Protein AF-A0AAI8AS93-F1 (afdb_monomer)

Sequence (73 aa):
MSEKREKFVRLAEQRVNRAIKDISLIGNLSNRSAYSFTDDDIKKIFKALHKELDQAKARFSESENASVGDFKL

Secondary structure (DSSP, 8-state):
--HHHHHHHHHHHHHHHHHHHHHHHHHHTT-TTT----HHHHHHHHHHHHHHHHHHHHHHHGGGSSS------

Foldseek 3Di:
DDPVVVVVVVVVVVVVVVVVVVVVVVVVQPPPVVDDDDPVRVVVVVVVVVVVVVVVVVVVVVVVVPPDDDDDD

Mean predicted aligned error: 7.35 Å

Solvent-accessible surface area (backbone atoms only — not comparable to full-atom values): 4524 Å² total; per-residue (Å²): 132,54,70,70,54,53,55,47,50,57,52,47,54,56,48,52,55,49,52,52,51,52,52,51,56,58,56,60,64,69,43,66,90,85,42,89,84,52,75,65,56,53,50,53,53,53,52,52,54,50,53,52,52,52,54,58,52,45,62,71,53,53,75,74,67,82,79,82,84,83,85,79,136

Radius of gyration: 19.09 Å; Cα contacts (8 Å, |Δi|>4): 5; chains: 1; bounding box: 64×19×43 Å

pLDDT: mean 88.9, std 17.74, range [38.38, 98.5]

Structure (mmCIF, N/CA/C/O backbone):
data_AF-A0AAI8AS93-F1
#
_entry.id   AF-A0AAI8AS93-F1
#
loop_
_atom_site.group_PDB
_atom_site.id
_atom_site.type_symbol
_atom_site.label_atom_id
_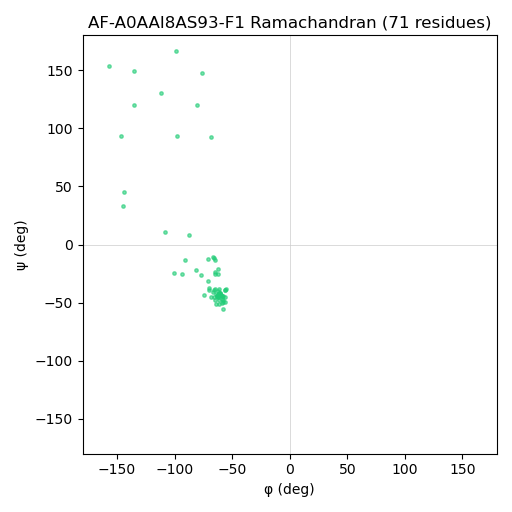atom_site.label_alt_id
_atom_site.label_comp_id
_atom_site.label_asym_id
_atom_site.label_entity_id
_atom_site.label_seq_id
_atom_site.pdbx_PDB_ins_code
_atom_site.Cartn_x
_atom_site.Cartn_y
_atom_site.Cartn_z
_atom_site.occupancy
_atom_site.B_iso_or_equiv
_atom_site.auth_seq_id
_atom_site.auth_comp_id
_atom_site.auth_asym_id
_atom_site.auth_atom_id
_atom_site.pdbx_PDB_model_num
ATOM 1 N N . MET A 1 1 ? -10.446 12.742 24.689 1.00 69.75 1 MET A N 1
ATOM 2 C CA . MET A 1 1 ? -11.003 11.847 23.645 1.00 69.75 1 MET A CA 1
ATOM 3 C C . MET A 1 1 ? -11.338 10.515 24.318 1.00 69.75 1 MET A C 1
ATOM 5 O O . MET A 1 1 ? -10.949 10.337 25.462 1.00 69.75 1 MET A O 1
ATOM 9 N N . SER A 1 2 ? -12.100 9.603 23.702 1.00 92.94 2 SER A N 1
ATOM 10 C CA . SER A 1 2 ? -12.288 8.271 24.308 1.00 92.94 2 SER A CA 1
ATOM 11 C C . SER A 1 2 ? -11.039 7.407 24.100 1.00 92.94 2 SER A C 1
ATOM 13 O O . SER A 1 2 ? -10.402 7.500 23.051 1.00 92.94 2 SER A O 1
ATOM 15 N N . GLU A 1 3 ? -10.717 6.517 25.044 1.00 95.94 3 GLU A N 1
ATOM 16 C CA . GLU A 1 3 ? -9.566 5.599 24.935 1.00 95.94 3 GLU A CA 1
ATOM 17 C C . GLU A 1 3 ? -9.622 4.759 23.642 1.00 95.94 3 GLU A C 1
ATOM 19 O O . GLU A 1 3 ? -8.622 4.562 22.949 1.00 95.94 3 GLU A O 1
ATOM 24 N N . LYS A 1 4 ? -10.830 4.330 23.242 1.00 95.81 4 LYS A N 1
ATOM 25 C CA . LYS A 1 4 ? -11.066 3.627 21.969 1.00 95.81 4 LYS A CA 1
ATOM 26 C C . LYS A 1 4 ? -10.687 4.488 20.759 1.00 95.81 4 LYS A C 1
ATOM 28 O O . LYS A 1 4 ? -10.083 3.975 19.816 1.00 95.81 4 LYS A O 1
ATOM 33 N N . ARG A 1 5 ? -11.018 5.786 20.779 1.00 95.50 5 ARG A N 1
ATOM 34 C CA . ARG A 1 5 ? -10.672 6.730 19.706 1.00 95.50 5 ARG A CA 1
ATOM 35 C C . ARG A 1 5 ? -9.169 6.974 19.650 1.00 95.50 5 ARG A C 1
ATOM 37 O O . ARG A 1 5 ? -8.607 6.926 18.563 1.00 95.50 5 ARG A O 1
ATOM 44 N N . GLU A 1 6 ? -8.520 7.187 20.789 1.00 97.44 6 GLU A N 1
ATOM 45 C CA . GLU A 1 6 ? -7.068 7.403 20.859 1.00 97.44 6 GLU A CA 1
ATOM 46 C C . GLU A 1 6 ? -6.295 6.178 20.358 1.00 97.44 6 GLU A C 1
ATOM 48 O O . GLU A 1 6 ? -5.399 6.300 19.521 1.00 97.44 6 GLU A O 1
ATOM 53 N N . LYS A 1 7 ? -6.711 4.973 20.774 1.00 96.69 7 LYS A N 1
ATOM 54 C CA . LYS A 1 7 ? -6.149 3.716 20.268 1.00 96.69 7 LYS A CA 1
AT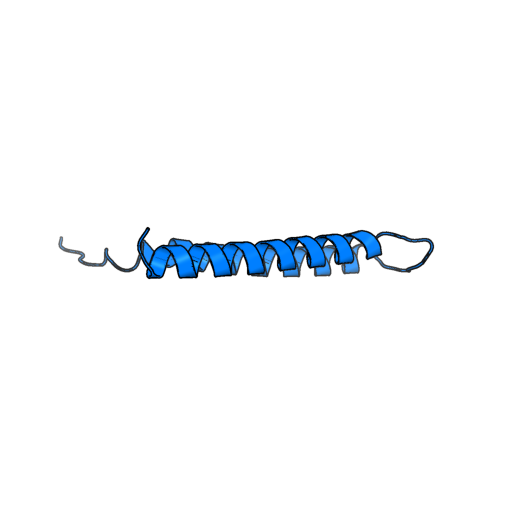OM 55 C C . LYS A 1 7 ? -6.331 3.575 18.756 1.00 96.69 7 LYS A C 1
ATOM 57 O O . LYS A 1 7 ? -5.391 3.159 18.080 1.00 96.69 7 LYS A O 1
ATOM 62 N N . PHE A 1 8 ? -7.511 3.910 18.230 1.00 95.88 8 PHE A N 1
ATOM 63 C CA . PHE A 1 8 ? -7.774 3.886 16.792 1.00 95.88 8 PHE A CA 1
ATOM 64 C C . PHE A 1 8 ? -6.863 4.855 16.035 1.00 95.88 8 PHE A C 1
ATOM 66 O O . PHE A 1 8 ? -6.191 4.422 15.105 1.00 95.88 8 PHE A O 1
ATOM 73 N N . VAL A 1 9 ? -6.796 6.124 16.455 1.00 97.81 9 VAL A N 1
ATOM 74 C CA . VAL A 1 9 ? -5.983 7.160 15.793 1.00 97.81 9 VAL A CA 1
ATOM 75 C C . VAL A 1 9 ? -4.513 6.754 15.772 1.00 97.81 9 VAL A C 1
ATOM 77 O O . VAL A 1 9 ? -3.931 6.670 14.695 1.00 97.81 9 VAL A O 1
ATOM 80 N N . ARG A 1 10 ? -3.949 6.365 16.923 1.00 97.94 10 ARG A N 1
ATOM 81 C CA . ARG A 1 10 ? -2.546 5.937 17.015 1.00 97.94 10 ARG A CA 1
ATOM 82 C C . ARG A 1 10 ? -2.227 4.780 16.064 1.00 97.94 10 ARG A C 1
ATOM 84 O O . ARG A 1 10 ? -1.201 4.785 15.388 1.00 97.94 10 ARG A O 1
ATOM 91 N N . LEU A 1 11 ? -3.097 3.767 16.018 1.00 97.94 11 LEU A N 1
ATOM 92 C CA . LEU A 1 11 ? -2.902 2.614 15.135 1.00 97.94 11 LEU A CA 1
ATOM 93 C C . LEU A 1 11 ? -3.096 2.978 13.660 1.00 97.94 11 LEU A C 1
ATOM 95 O O . LEU A 1 11 ? -2.364 2.462 12.818 1.00 97.94 11 LEU A O 1
ATOM 99 N N . ALA A 1 12 ? -4.069 3.832 13.345 1.00 97.31 12 ALA A N 1
ATOM 100 C CA . ALA A 1 12 ? -4.340 4.280 11.986 1.00 97.31 12 ALA A CA 1
ATOM 101 C C . ALA A 1 12 ? -3.153 5.073 11.432 1.00 97.31 12 ALA A C 1
ATOM 103 O O . ALA A 1 12 ? -2.626 4.704 10.387 1.00 97.31 12 ALA A O 1
ATOM 104 N N . GLU A 1 13 ? -2.664 6.074 12.165 1.00 98.00 13 GLU A N 1
ATOM 105 C CA . GLU A 1 13 ? -1.500 6.879 11.775 1.00 98.00 13 GLU A CA 1
ATOM 106 C C . GLU A 1 13 ? -0.271 6.002 11.527 1.00 98.00 13 GLU A C 1
ATOM 108 O O . GLU A 1 13 ? 0.353 6.071 10.468 1.00 98.00 13 GLU A O 1
ATOM 113 N N . GLN A 1 14 ? 0.047 5.106 12.467 1.00 98.31 14 GLN A N 1
ATOM 114 C CA . GLN A 1 14 ? 1.191 4.207 12.334 1.00 98.31 14 GLN A CA 1
ATOM 115 C C . GLN A 1 14 ? 1.079 3.298 11.100 1.00 98.31 14 GLN A C 1
ATOM 117 O O . GLN A 1 14 ? 2.073 3.074 10.406 1.00 98.31 14 GLN A O 1
ATOM 122 N N . ARG A 1 15 ? -0.108 2.744 10.829 1.00 98.12 15 ARG A N 1
ATOM 123 C CA . ARG A 1 15 ? -0.326 1.817 9.707 1.00 98.12 15 ARG A CA 1
ATOM 124 C C . ARG A 1 15 ? -0.343 2.536 8.364 1.00 98.12 15 ARG A C 1
ATOM 126 O O . ARG A 1 15 ? 0.294 2.056 7.433 1.00 98.12 15 ARG A O 1
ATOM 133 N N . VAL A 1 16 ? -1.008 3.685 8.277 1.00 97.88 16 VAL A N 1
ATOM 134 C CA . VAL A 1 16 ? -1.070 4.494 7.053 1.00 97.88 16 VAL A CA 1
ATOM 135 C C . VAL A 1 16 ? 0.323 4.991 6.675 1.00 97.88 16 VAL A C 1
ATOM 137 O O . VAL A 1 16 ? 0.727 4.833 5.529 1.00 97.88 16 VAL A O 1
ATOM 140 N N . ASN A 1 17 ? 1.112 5.479 7.637 1.00 98.25 17 ASN A N 1
ATOM 141 C CA . ASN A 1 17 ? 2.482 5.923 7.366 1.00 98.25 17 ASN A CA 1
ATOM 142 C C . ASN A 1 17 ? 3.384 4.790 6.852 1.00 98.25 17 ASN A C 1
ATOM 144 O O . ASN A 1 17 ? 4.199 5.007 5.956 1.00 98.25 17 ASN A O 1
ATOM 148 N N . ARG A 1 18 ? 3.231 3.569 7.384 1.00 98.25 18 ARG A N 1
ATOM 149 C CA . ARG A 1 18 ? 3.948 2.389 6.869 1.00 98.25 18 ARG A CA 1
ATOM 150 C C . ARG A 1 18 ? 3.522 2.049 5.445 1.00 98.25 18 ARG A C 1
ATOM 152 O O . ARG A 1 18 ? 4.387 1.902 4.593 1.00 98.25 18 ARG A O 1
ATOM 159 N N . ALA A 1 19 ? 2.217 2.012 5.179 1.00 98.00 19 ALA A N 1
ATOM 160 C CA . ALA A 1 19 ? 1.697 1.737 3.843 1.00 98.00 19 ALA A CA 1
ATOM 161 C C . ALA A 1 19 ? 2.194 2.762 2.812 1.00 98.00 19 ALA A C 1
ATOM 163 O O . ALA A 1 19 ? 2.656 2.373 1.746 1.00 98.00 19 ALA A O 1
ATOM 164 N N . IL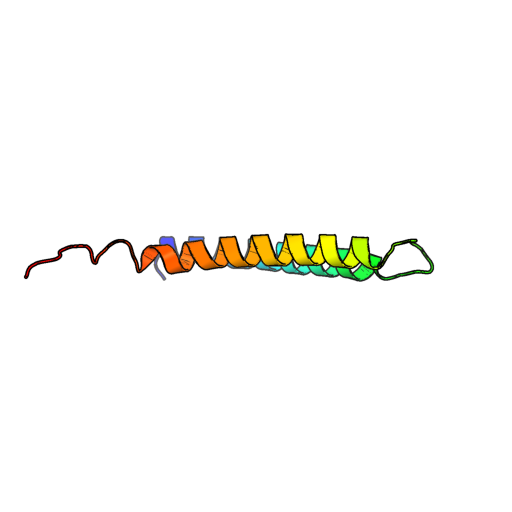E A 1 20 ? 2.173 4.059 3.144 1.00 98.38 20 ILE A N 1
ATOM 165 C CA . ILE A 1 20 ? 2.711 5.119 2.278 1.00 98.38 20 ILE A CA 1
ATOM 166 C C . ILE A 1 20 ? 4.190 4.867 1.977 1.00 98.38 20 ILE A C 1
ATOM 168 O O . ILE A 1 20 ? 4.587 4.903 0.815 1.00 98.38 20 ILE A O 1
ATOM 172 N N . LYS A 1 21 ? 4.996 4.568 3.004 1.00 98.44 21 LYS A N 1
ATOM 173 C CA . LYS A 1 21 ? 6.424 4.278 2.831 1.00 98.44 21 LYS A CA 1
ATOM 174 C C . LYS A 1 21 ? 6.651 3.085 1.903 1.00 98.44 21 LYS A C 1
ATOM 176 O O . LYS A 1 21 ? 7.473 3.179 0.995 1.00 98.44 21 LYS A O 1
ATOM 181 N N . ASP A 1 22 ? 5.928 1.991 2.111 1.00 98.31 22 ASP A N 1
ATOM 182 C CA . ASP A 1 22 ? 6.077 0.782 1.300 1.00 98.31 22 ASP A CA 1
ATOM 183 C C . ASP A 1 22 ? 5.635 1.028 -0.151 1.00 98.31 22 ASP A C 1
ATOM 185 O O . ASP A 1 22 ? 6.329 0.622 -1.081 1.00 98.31 22 ASP A O 1
ATOM 189 N N . ILE A 1 23 ? 4.556 1.789 -0.367 1.00 98.12 23 ILE A N 1
ATOM 190 C CA . ILE A 1 23 ? 4.125 2.224 -1.705 1.00 98.12 23 ILE A CA 1
ATOM 191 C C . ILE A 1 23 ? 5.202 3.089 -2.376 1.00 98.12 23 ILE A C 1
ATOM 193 O O . ILE A 1 23 ? 5.490 2.896 -3.557 1.00 98.12 23 ILE A O 1
ATOM 197 N N . SER A 1 24 ? 5.846 4.008 -1.649 1.00 98.19 24 SER A N 1
ATOM 198 C CA . SER A 1 24 ? 6.967 4.788 -2.193 1.00 98.19 24 SER A CA 1
ATOM 199 C C . SER A 1 24 ? 8.156 3.903 -2.581 1.00 98.19 24 SER A C 1
ATOM 201 O O . SER A 1 24 ? 8.758 4.119 -3.631 1.00 98.19 24 SER A O 1
ATOM 203 N N . LEU A 1 25 ? 8.476 2.879 -1.781 1.00 98.19 25 LEU A N 1
ATOM 204 C CA . LEU A 1 25 ? 9.533 1.916 -2.109 1.00 98.19 25 LEU A CA 1
ATOM 205 C C . LEU A 1 25 ? 9.194 1.086 -3.352 1.00 98.19 25 LEU A C 1
ATOM 207 O O . LEU A 1 25 ? 10.075 0.858 -4.177 1.00 98.19 25 LEU A O 1
ATOM 211 N N . ILE A 1 26 ? 7.929 0.691 -3.526 1.00 97.88 26 ILE A N 1
ATOM 212 C CA . ILE A 1 26 ? 7.451 0.060 -4.765 1.00 97.88 26 ILE A CA 1
ATOM 213 C C . ILE A 1 26 ? 7.639 1.015 -5.951 1.00 97.88 26 ILE A C 1
ATOM 215 O O . ILE A 1 26 ? 8.108 0.593 -7.004 1.00 97.88 26 ILE A O 1
ATOM 219 N N . GLY A 1 27 ? 7.345 2.306 -5.774 1.00 97.69 27 GLY A N 1
ATOM 220 C CA . GLY A 1 27 ? 7.585 3.337 -6.786 1.00 97.69 27 GLY A CA 1
ATOM 221 C C . GLY A 1 27 ? 9.045 3.405 -7.242 1.00 97.69 27 GLY A C 1
ATOM 222 O O . GLY A 1 27 ? 9.305 3.500 -8.437 1.00 97.69 27 GLY A O 1
ATOM 223 N N . ASN A 1 28 ? 10.005 3.253 -6.327 1.00 98.00 28 ASN A N 1
ATOM 224 C CA . ASN A 1 28 ? 11.436 3.258 -6.660 1.00 98.00 28 ASN A CA 1
ATOM 225 C C . ASN A 1 28 ? 11.858 2.108 -7.596 1.00 98.00 28 ASN A C 1
ATOM 227 O O . ASN A 1 28 ? 12.877 2.221 -8.283 1.00 98.00 28 ASN A O 1
ATOM 231 N N . LEU A 1 29 ? 11.074 1.024 -7.674 1.00 97.75 29 LEU A N 1
ATOM 232 C CA . LEU A 1 29 ? 11.310 -0.072 -8.623 1.00 97.75 29 LEU A CA 1
ATOM 233 C C . LEU A 1 29 ? 11.108 0.358 -10.084 1.00 97.75 29 LEU A C 1
ATOM 235 O O . LEU A 1 29 ? 11.517 -0.362 -10.990 1.00 97.75 29 LEU A O 1
ATOM 239 N N . SER A 1 30 ? 10.547 1.548 -10.338 1.00 97.50 30 SER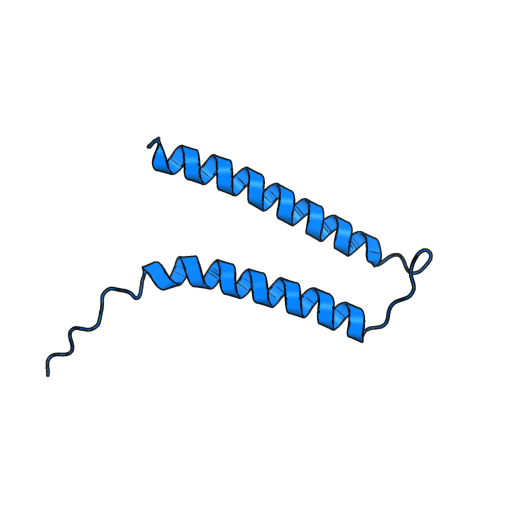 A N 1
ATOM 240 C CA . SER A 1 30 ? 10.425 2.108 -11.687 1.00 97.50 30 SER A CA 1
ATOM 241 C C . SER A 1 30 ? 11.772 2.443 -12.333 1.00 97.50 30 SER A C 1
ATOM 243 O O . SER A 1 30 ? 11.814 2.755 -13.526 1.00 97.50 30 SER A O 1
ATOM 245 N N . ASN A 1 31 ? 12.872 2.425 -11.573 1.00 97.81 31 ASN A N 1
ATOM 246 C CA . ASN A 1 31 ? 14.197 2.712 -12.100 1.00 97.81 31 ASN A CA 1
ATOM 247 C C . ASN A 1 31 ? 14.678 1.607 -13.061 1.00 97.81 31 ASN A C 1
ATOM 249 O O . ASN A 1 31 ? 15.345 0.652 -12.658 1.00 97.81 31 ASN A O 1
ATOM 253 N N . ARG A 1 32 ? 14.414 1.794 -14.359 1.00 96.38 32 ARG A N 1
ATOM 254 C CA . ARG A 1 32 ? 14.821 0.867 -15.430 1.00 96.38 32 ARG A CA 1
ATOM 255 C C . ARG A 1 32 ? 16.337 0.739 -15.628 1.00 96.38 32 ARG A C 1
ATOM 257 O O . ARG A 1 32 ? 16.771 -0.178 -16.311 1.00 96.38 32 ARG A O 1
ATOM 264 N N . SER A 1 33 ? 17.149 1.629 -15.047 1.00 97.44 33 SER A N 1
ATOM 265 C CA . SER A 1 33 ? 18.614 1.464 -15.058 1.00 97.44 33 SER A CA 1
ATOM 266 C C . SER A 1 33 ? 19.101 0.424 -14.044 1.00 97.44 33 SER A C 1
ATOM 268 O O . SER A 1 33 ? 20.148 -0.180 -14.249 1.00 97.44 33 SER A O 1
ATOM 270 N N . ALA A 1 34 ? 18.337 0.200 -12.969 1.00 97.38 34 ALA A N 1
ATOM 271 C CA . ALA A 1 34 ? 18.651 -0.776 -11.928 1.00 97.38 34 ALA A CA 1
ATOM 272 C C . ALA A 1 34 ? 17.856 -2.084 -12.077 1.00 97.38 34 ALA A C 1
ATOM 274 O O . ALA A 1 34 ? 18.297 -3.123 -11.591 1.00 97.38 34 ALA A O 1
ATOM 275 N N . TYR A 1 35 ? 16.693 -2.040 -12.736 1.00 97.38 35 TYR A N 1
ATOM 276 C CA . TYR A 1 35 ? 15.758 -3.162 -12.805 1.00 97.38 35 TYR A CA 1
ATOM 277 C C . TYR A 1 35 ? 15.217 -3.392 -14.215 1.00 97.38 35 TYR A C 1
ATOM 279 O O . TYR A 1 35 ? 15.009 -2.455 -14.984 1.00 97.38 35 TYR A O 1
ATOM 287 N N . SER A 1 36 ? 14.911 -4.653 -14.519 1.00 97.75 36 SER A N 1
ATOM 288 C CA . SER A 1 36 ? 14.176 -5.051 -15.719 1.00 97.75 36 SER A CA 1
ATOM 289 C C . SER A 1 36 ? 12.807 -5.589 -15.320 1.00 97.75 36 SER A C 1
ATOM 291 O O . SER A 1 36 ? 12.703 -6.412 -14.413 1.00 97.75 36 SER A O 1
ATOM 293 N N . PHE A 1 37 ? 11.762 -5.095 -15.975 1.00 98.00 37 PHE A N 1
ATOM 294 C CA . PHE A 1 37 ? 10.374 -5.472 -15.726 1.00 98.00 37 PHE A CA 1
ATOM 295 C C . PHE A 1 37 ? 9.521 -5.184 -16.958 1.00 98.00 37 PHE A C 1
ATOM 297 O O . PHE A 1 37 ? 9.813 -4.280 -17.757 1.00 98.00 37 PHE A O 1
ATOM 304 N N . THR A 1 38 ? 8.443 -5.946 -17.080 1.00 98.44 38 THR A N 1
ATOM 305 C CA . THR A 1 38 ? 7.468 -5.840 -18.162 1.00 98.44 38 THR A CA 1
ATOM 306 C C . THR A 1 38 ? 6.248 -5.034 -17.732 1.00 98.44 38 THR A C 1
ATOM 308 O O . THR A 1 38 ? 5.995 -4.817 -16.547 1.00 98.44 38 THR A O 1
ATOM 311 N N . ASP A 1 39 ? 5.434 -4.630 -18.703 1.00 97.69 39 ASP A N 1
ATOM 312 C CA . ASP A 1 39 ? 4.158 -3.972 -18.415 1.00 97.69 39 ASP A CA 1
ATOM 313 C C . ASP A 1 39 ? 3.170 -4.901 -17.689 1.00 97.69 39 ASP A C 1
ATOM 315 O O . ASP A 1 39 ? 2.288 -4.429 -16.971 1.00 97.69 39 ASP A O 1
ATOM 319 N N . ASP A 1 40 ? 3.308 -6.221 -17.849 1.00 98.50 40 ASP A N 1
ATOM 320 C CA . ASP A 1 40 ? 2.498 -7.202 -17.122 1.00 98.50 40 ASP A CA 1
ATOM 321 C C . ASP A 1 40 ? 2.861 -7.244 -15.629 1.00 98.50 40 ASP A C 1
ATOM 323 O O . ASP A 1 40 ? 1.969 -7.303 -14.780 1.00 98.50 40 ASP A O 1
ATOM 327 N N . ASP A 1 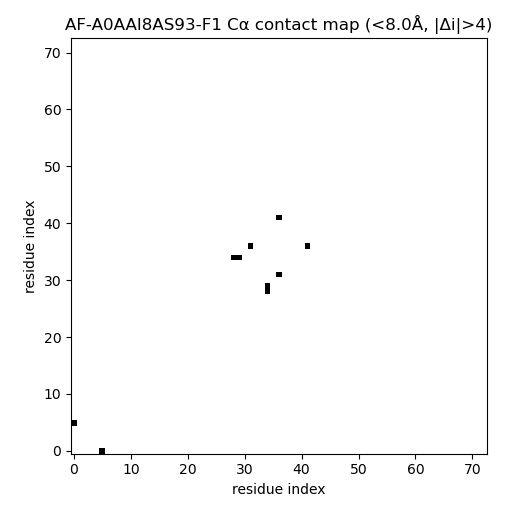41 ? 4.148 -7.108 -15.292 1.00 98.25 41 ASP A N 1
ATOM 328 C CA . ASP A 1 41 ? 4.606 -7.019 -13.900 1.00 98.25 41 ASP A CA 1
ATOM 329 C C . ASP A 1 41 ? 4.022 -5.780 -13.210 1.00 98.25 41 ASP A C 1
ATOM 331 O O . ASP A 1 41 ? 3.466 -5.877 -12.114 1.00 98.25 41 ASP A O 1
ATOM 335 N N . ILE A 1 42 ? 4.050 -4.629 -13.894 1.00 97.88 42 ILE A N 1
ATOM 336 C CA . ILE A 1 42 ? 3.442 -3.380 -13.411 1.00 97.88 42 ILE A CA 1
ATOM 337 C C . ILE A 1 42 ? 1.946 -3.596 -13.144 1.00 97.88 42 ILE A C 1
ATOM 339 O O . ILE A 1 42 ? 1.449 -3.287 -12.058 1.00 97.88 42 ILE A O 1
ATOM 343 N N . LYS A 1 43 ? 1.220 -4.177 -14.108 1.00 98.31 43 LYS A N 1
ATOM 344 C CA . LYS A 1 43 ? -0.218 -4.458 -13.969 1.00 98.31 43 LYS A CA 1
ATOM 345 C C . LYS A 1 43 ? -0.506 -5.371 -12.782 1.00 98.31 43 LYS A C 1
ATOM 347 O O . LYS A 1 43 ? -1.439 -5.097 -12.029 1.00 98.31 43 LYS A O 1
ATOM 352 N N . LYS A 1 44 ? 0.275 -6.437 -12.593 1.00 98.50 44 LYS A N 1
ATOM 353 C CA . LYS A 1 44 ? 0.120 -7.371 -11.467 1.00 98.50 44 LYS A CA 1
ATOM 354 C C . LYS A 1 44 ? 0.330 -6.681 -10.121 1.00 98.50 44 LYS A C 1
ATOM 356 O O . LYS A 1 44 ? -0.503 -6.864 -9.233 1.00 98.50 44 LYS A O 1
ATOM 361 N N . ILE A 1 45 ? 1.378 -5.862 -9.992 1.00 98.25 45 ILE A N 1
ATOM 362 C CA . ILE A 1 45 ? 1.681 -5.106 -8.765 1.00 98.25 45 ILE A CA 1
ATOM 363 C C . ILE A 1 45 ? 0.499 -4.207 -8.392 1.00 98.25 45 ILE A C 1
ATOM 365 O O . ILE A 1 45 ? -0.063 -4.336 -7.303 1.00 98.25 45 ILE A O 1
ATOM 369 N N . PHE A 1 46 ? 0.063 -3.339 -9.307 1.00 98.19 46 PHE A N 1
ATOM 370 C CA . PHE A 1 46 ? -1.001 -2.382 -8.996 1.00 98.19 46 PHE A CA 1
ATOM 371 C C . PHE A 1 46 ? -2.374 -3.042 -8.849 1.00 98.19 46 PHE A C 1
ATOM 373 O O . PHE A 1 46 ? -3.164 -2.618 -8.008 1.00 98.19 46 PHE A O 1
ATOM 380 N N . LYS A 1 47 ? -2.652 -4.132 -9.577 1.00 98.38 47 LYS A N 1
ATOM 381 C CA . LYS A 1 47 ? -3.875 -4.923 -9.380 1.00 98.38 47 LYS A CA 1
ATOM 382 C C . LYS A 1 47 ? -3.946 -5.518 -7.973 1.00 98.38 47 LYS A C 1
ATOM 384 O O . LYS A 1 47 ? -5.016 -5.503 -7.369 1.00 98.38 47 LYS A O 1
ATOM 389 N N . ALA A 1 48 ? -2.835 -6.041 -7.454 1.00 98.19 48 ALA A N 1
ATOM 390 C CA . ALA A 1 48 ? -2.786 -6.583 -6.099 1.00 98.19 48 ALA A CA 1
ATOM 391 C C . ALA A 1 48 ? -2.999 -5.484 -5.044 1.00 98.19 48 ALA A C 1
ATOM 393 O O . ALA A 1 48 ? -3.817 -5.663 -4.144 1.00 98.19 48 ALA A O 1
ATOM 394 N N . LEU A 1 49 ? -2.331 -4.334 -5.200 1.00 98.12 49 LEU A N 1
ATOM 395 C CA . LEU A 1 49 ? -2.481 -3.191 -4.293 1.00 98.12 49 LEU A 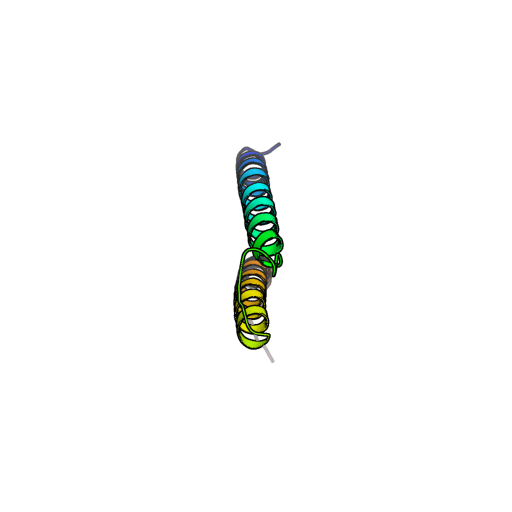CA 1
ATOM 396 C C . LEU A 1 49 ? -3.915 -2.645 -4.276 1.00 98.12 49 LEU A C 1
ATOM 398 O O . LEU A 1 49 ? -4.481 -2.456 -3.203 1.00 98.12 49 LEU A O 1
ATOM 402 N N . HIS A 1 50 ? -4.527 -2.434 -5.445 1.00 97.75 50 HIS A N 1
ATOM 403 C CA . HIS A 1 50 ? -5.914 -1.969 -5.529 1.00 97.75 50 HIS A CA 1
ATOM 404 C C . HIS A 1 50 ? -6.887 -2.963 -4.895 1.00 97.75 50 HIS A C 1
ATOM 406 O O . HIS A 1 50 ? -7.737 -2.555 -4.112 1.00 97.75 50 HIS A O 1
ATOM 412 N N . LYS A 1 51 ? -6.720 -4.268 -5.152 1.00 97.88 51 LYS A N 1
ATOM 413 C CA . LYS A 1 51 ? -7.573 -5.298 -4.548 1.00 97.88 51 LYS A CA 1
ATOM 414 C C . LYS A 1 51 ? -7.531 -5.252 -3.01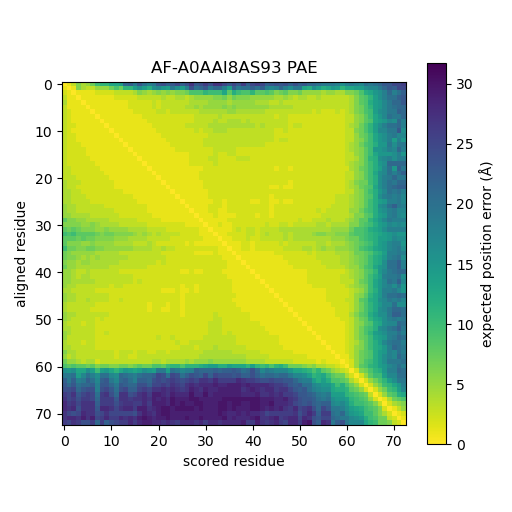7 1.00 97.88 51 LYS A C 1
ATOM 416 O O . LYS A 1 51 ? -8.581 -5.345 -2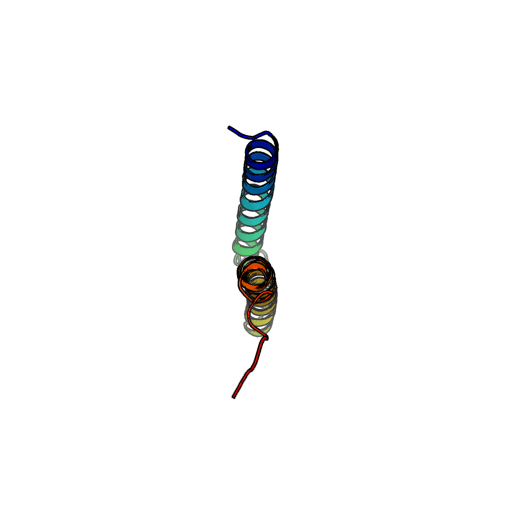.388 1.00 97.88 51 LYS A O 1
ATOM 421 N N . GLU A 1 52 ? -6.348 -5.115 -2.421 1.00 96.94 52 GLU A N 1
ATOM 422 C CA . GLU A 1 52 ? -6.218 -5.020 -0.961 1.00 96.94 52 GLU A CA 1
ATOM 423 C C . GLU A 1 52 ? -6.846 -3.725 -0.421 1.00 96.94 52 GLU A C 1
ATOM 425 O O . GLU A 1 52 ? -7.550 -3.754 0.587 1.00 96.94 52 GLU A O 1
ATOM 430 N N . LEU A 1 53 ? -6.655 -2.594 -1.112 1.00 96.56 53 LEU A N 1
ATOM 431 C CA . LEU A 1 53 ? -7.284 -1.320 -0.743 1.00 96.56 53 LEU A CA 1
ATOM 432 C C . LEU A 1 53 ? -8.815 -1.402 -0.784 1.00 96.56 53 LEU A C 1
ATOM 434 O O . LEU A 1 53 ? -9.474 -0.951 0.156 1.00 96.56 53 LEU A O 1
ATOM 438 N N . ASP A 1 54 ? -9.375 -2.010 -1.829 1.00 96.31 54 ASP A N 1
ATOM 439 C CA . ASP A 1 54 ? -10.817 -2.205 -1.975 1.00 96.31 54 ASP A CA 1
ATOM 440 C C . ASP A 1 54 ? -11.371 -3.093 -0.854 1.00 96.31 54 ASP A C 1
ATOM 442 O O . ASP A 1 54 ? -12.382 -2.757 -0.238 1.00 96.31 54 ASP A O 1
ATOM 446 N N . GLN A 1 55 ? -10.679 -4.188 -0.522 1.00 95.38 55 GLN A N 1
ATOM 447 C CA . GLN A 1 55 ? -11.058 -5.071 0.586 1.00 95.38 55 GLN A CA 1
ATOM 448 C C . GLN A 1 55 ? -10.979 -4.368 1.945 1.00 95.38 55 GLN A C 1
ATOM 450 O O . GLN A 1 55 ? -11.877 -4.515 2.776 1.00 95.38 55 GLN A O 1
ATOM 455 N N . ALA A 1 56 ? -9.927 -3.582 2.184 1.00 95.25 56 ALA A N 1
ATOM 456 C CA . ALA A 1 56 ? -9.791 -2.802 3.405 1.00 95.25 56 ALA A CA 1
ATOM 457 C C . ALA A 1 56 ? -10.922 -1.773 3.535 1.00 95.25 56 ALA A C 1
ATOM 459 O O . ALA A 1 56 ? -11.508 -1.657 4.609 1.00 95.25 56 ALA A O 1
ATOM 460 N N . LYS A 1 57 ? -11.266 -1.075 2.443 1.00 94.06 57 LYS A N 1
ATOM 461 C CA . LYS A 1 57 ? -12.375 -0.114 2.393 1.00 94.06 57 LYS A CA 1
ATOM 462 C C . LYS A 1 57 ? -13.725 -0.791 2.634 1.00 94.06 57 LYS A C 1
ATOM 464 O O . LYS A 1 57 ? -14.506 -0.284 3.434 1.00 94.06 57 LYS A O 1
ATOM 469 N N . ALA A 1 58 ? -13.971 -1.946 2.013 1.00 94.69 58 ALA A N 1
ATOM 470 C CA . ALA A 1 58 ? -15.215 -2.699 2.171 1.0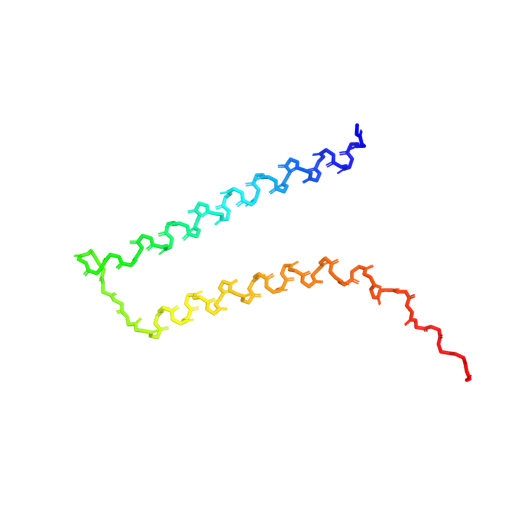0 94.69 58 ALA A CA 1
ATOM 471 C C . ALA A 1 58 ? -15.511 -3.032 3.641 1.00 94.69 58 ALA A C 1
ATOM 473 O O . ALA A 1 58 ? -16.638 -2.845 4.088 1.00 94.69 58 ALA A O 1
ATOM 474 N N . ARG A 1 59 ? -14.496 -3.386 4.441 1.00 92.19 59 ARG A N 1
ATOM 475 C CA . ARG A 1 59 ? -14.659 -3.659 5.884 1.00 92.19 59 ARG A CA 1
ATOM 476 C C . ARG A 1 59 ? -15.146 -2.458 6.704 1.00 92.19 59 ARG A C 1
ATOM 478 O O . ARG A 1 59 ? -15.737 -2.656 7.760 1.00 92.19 59 ARG A O 1
ATOM 485 N N . PHE A 1 60 ? -14.899 -1.226 6.252 1.00 88.38 60 PHE A N 1
ATOM 486 C CA . PHE A 1 60 ? -15.458 -0.021 6.881 1.00 88.38 60 PHE A CA 1
ATOM 487 C C . PHE A 1 60 ? -16.904 0.253 6.442 1.00 88.38 60 PHE A C 1
ATOM 489 O O . PHE A 1 60 ? -17.627 0.942 7.155 1.00 88.38 60 PHE A O 1
ATOM 496 N N . SER A 1 61 ? -17.329 -0.278 5.292 1.00 82.75 61 SER A N 1
ATOM 497 C CA . SER A 1 61 ? -18.690 -0.138 4.751 1.00 82.75 61 SER A CA 1
ATOM 498 C C . SER A 1 61 ? -19.620 -1.295 5.149 1.00 82.75 61 SER A C 1
ATOM 500 O O . SER A 1 61 ? -20.833 -1.117 5.235 1.00 82.75 61 SER A O 1
ATOM 502 N N . GLU A 1 62 ? -19.079 -2.479 5.440 1.00 67.44 62 GLU A N 1
ATOM 503 C CA . GLU A 1 62 ? -19.844 -3.643 5.915 1.00 67.44 62 GLU A CA 1
ATOM 504 C C . GLU A 1 62 ? -20.481 -3.405 7.294 1.00 67.44 62 GLU A C 1
ATOM 506 O O . GLU A 1 62 ? -21.519 -3.991 7.598 1.00 67.44 62 GLU A O 1
ATOM 511 N N . SER A 1 63 ? -19.945 -2.483 8.102 1.00 55.03 63 SER A N 1
ATOM 512 C CA . SER A 1 63 ? -20.565 -2.092 9.374 1.00 55.03 63 SER A CA 1
ATOM 513 C C . SER A 1 63 ? -21.859 -1.277 9.233 1.00 55.03 63 SER A C 1
ATOM 515 O O . SER A 1 63 ? -22.567 -1.144 10.226 1.00 55.03 63 SER A O 1
ATOM 517 N N . GLU A 1 64 ? -22.200 -0.760 8.044 1.00 52.09 64 GLU A N 1
ATOM 518 C CA . GLU A 1 64 ? -23.496 -0.094 7.792 1.00 52.09 64 GLU A CA 1
ATOM 519 C C . GLU A 1 64 ? -24.594 -1.049 7.291 1.00 52.09 64 GLU A C 1
ATOM 521 O O . GLU A 1 64 ? -25.767 -0.693 7.323 1.00 52.09 64 GLU A O 1
ATOM 526 N N . ASN A 1 65 ? -24.261 -2.277 6.873 1.00 49.16 65 ASN A N 1
ATOM 527 C CA . ASN A 1 65 ? -25.220 -3.196 6.236 1.00 49.16 65 ASN A CA 1
ATOM 528 C C . ASN A 1 65 ? -25.634 -4.396 7.108 1.00 49.16 65 ASN A C 1
ATOM 530 O O . ASN A 1 65 ? -26.306 -5.306 6.631 1.00 49.16 65 ASN A O 1
ATOM 534 N N . ALA A 1 66 ? -25.286 -4.401 8.397 1.00 47.88 66 ALA A N 1
ATOM 535 C CA . ALA A 1 66 ? -25.695 -5.454 9.332 1.00 47.88 66 ALA A CA 1
ATOM 536 C C . ALA A 1 66 ? -27.064 -5.207 10.004 1.00 47.88 66 ALA A C 1
ATOM 538 O O . ALA A 1 66 ? -27.426 -5.939 10.923 1.00 47.88 66 ALA A O 1
ATOM 539 N N . SER A 1 67 ? -27.833 -4.191 9.584 1.00 51.84 67 SER A N 1
ATOM 540 C CA . SER A 1 67 ? -29.113 -3.856 10.226 1.00 51.84 67 SER A CA 1
ATOM 541 C C . SER A 1 67 ? -30.217 -3.362 9.288 1.00 51.84 67 SER A C 1
ATOM 543 O O . SER A 1 67 ? -30.895 -2.409 9.644 1.00 51.84 67 SER A O 1
ATOM 545 N N . VAL A 1 68 ? -30.460 -3.987 8.134 1.00 52.88 68 VAL A N 1
ATOM 546 C CA . VAL A 1 68 ? -31.811 -3.959 7.534 1.00 52.88 68 VAL A CA 1
ATOM 547 C C . VAL A 1 68 ? -32.066 -5.275 6.809 1.00 52.88 68 VAL A C 1
ATOM 549 O O . VAL A 1 68 ? -31.716 -5.462 5.649 1.00 52.88 68 VAL A O 1
ATOM 552 N N . GLY A 1 69 ? -32.685 -6.197 7.533 1.00 52.41 69 GLY A N 1
ATOM 553 C CA . GLY A 1 69 ? -33.209 -7.450 7.011 1.00 52.41 69 GLY A CA 1
ATOM 554 C C . GLY A 1 69 ? -34.497 -7.840 7.725 1.00 52.41 69 GLY A C 1
ATOM 555 O O . GLY A 1 69 ? -34.726 -9.022 7.924 1.00 52.41 69 GLY A O 1
ATOM 556 N N . ASP A 1 70 ? -35.310 -6.860 8.134 1.00 46.25 70 ASP A N 1
ATOM 557 C CA . ASP A 1 70 ? -36.718 -7.099 8.454 1.00 46.25 70 ASP A CA 1
ATOM 558 C C . ASP A 1 70 ? -37.535 -6.699 7.226 1.00 46.25 70 ASP A C 1
ATOM 560 O O . ASP A 1 70 ? -37.877 -5.538 7.008 1.00 46.25 70 ASP A O 1
ATOM 564 N N . PHE A 1 71 ? -37.796 -7.688 6.375 1.00 48.06 71 PHE A N 1
ATOM 565 C CA . PHE A 1 71 ? -38.819 -7.588 5.348 1.00 48.06 71 PHE A CA 1
ATOM 566 C C . PHE A 1 71 ? -40.179 -7.866 6.000 1.00 48.06 71 PHE A C 1
ATOM 568 O O . PHE A 1 71 ? -40.408 -8.960 6.521 1.00 48.06 71 PHE A O 1
ATOM 575 N N . LYS A 1 72 ? -41.098 -6.896 5.949 1.00 38.38 72 LYS A N 1
ATOM 576 C CA . LYS A 1 72 ? -42.536 -7.116 6.154 1.00 38.38 72 LYS A CA 1
ATOM 577 C C . LYS A 1 72 ? -43.338 -6.362 5.089 1.00 38.38 72 LYS A C 1
ATOM 579 O O . LYS A 1 72 ? -43.238 -5.143 5.041 1.00 38.38 72 LYS A O 1
ATOM 584 N N . LEU A 1 73 ? -44.106 -7.166 4.335 1.00 43.16 73 LEU A N 1
ATOM 585 C CA . LEU A 1 73 ? -45.158 -6.905 3.328 1.00 43.16 73 LEU A CA 1
ATOM 586 C C . LEU A 1 73 ? -44.968 -5.708 2.387 1.00 43.16 73 LEU A C 1
ATOM 588 O O . LEU A 1 73 ? -45.219 -4.563 2.813 1.00 43.16 73 LEU A O 1
#